Protein AF-A0A2I0ET84-F1 (afdb_monomer_lite)

Structure (mmCIF, N/CA/C/O backbone):
data_AF-A0A2I0ET84-F1
#
_entry.id   AF-A0A2I0ET84-F1
#
loop_
_atom_site.group_PDB
_atom_site.id
_atom_site.type_symbol
_atom_site.label_atom_id
_atom_site.label_alt_id
_atom_site.label_comp_id
_atom_site.label_asym_id
_atom_site.label_entity_id
_atom_site.label_seq_id
_atom_site.pdbx_PDB_ins_code
_atom_site.Cartn_x
_atom_site.Cartn_y
_atom_site.Cartn_z
_atom_site.occupancy
_atom_site.B_iso_or_equiv
_atom_site.auth_seq_id
_atom_site.auth_comp_id
_atom_site.auth_asym_id
_atom_site.auth_atom_id
_atom_site.pdbx_PDB_model_num
ATOM 1 N N . MET A 1 1 ? 66.628 8.854 32.155 1.00 40.34 1 MET A N 1
ATOM 2 C CA . MET A 1 1 ? 66.167 7.458 32.297 1.00 40.34 1 MET A CA 1
ATOM 3 C C . MET A 1 1 ? 64.786 7.368 31.662 1.00 40.34 1 MET A C 1
ATOM 5 O O . MET A 1 1 ? 63.851 7.915 32.227 1.00 40.34 1 MET A O 1
ATOM 9 N N . SER A 1 2 ? 64.669 6.825 30.449 1.00 47.91 2 SER A N 1
ATOM 10 C CA . SER A 1 2 ? 63.390 6.673 29.739 1.00 47.91 2 SER A CA 1
ATOM 11 C C . SER A 1 2 ? 62.887 5.236 29.885 1.00 47.91 2 SER A C 1
ATOM 13 O O . SER A 1 2 ? 63.492 4.297 29.371 1.00 47.91 2 SER A O 1
ATOM 15 N N . GLU A 1 3 ? 61.784 5.050 30.605 1.00 59.53 3 GLU A N 1
ATOM 16 C CA . GLU A 1 3 ? 61.111 3.755 30.703 1.00 59.53 3 GLU A CA 1
ATOM 17 C C . GLU A 1 3 ? 60.213 3.542 29.479 1.00 59.53 3 GLU A C 1
ATOM 19 O O . GLU A 1 3 ? 59.377 4.378 29.140 1.00 59.53 3 GLU A O 1
ATOM 24 N N . SER A 1 4 ? 60.395 2.416 28.790 1.00 66.75 4 SER A N 1
ATOM 25 C CA . SER A 1 4 ? 59.526 1.982 27.693 1.00 66.75 4 SER A CA 1
ATOM 26 C C . SER A 1 4 ? 58.517 0.944 28.206 1.00 66.75 4 SER A C 1
ATOM 28 O O . SER A 1 4 ? 58.893 0.052 28.974 1.00 66.75 4 SER A O 1
ATOM 30 N N . PRO A 1 5 ? 57.230 1.008 27.808 1.00 57.84 5 PRO A N 1
ATOM 31 C CA . PRO A 1 5 ? 56.223 0.085 28.317 1.00 57.84 5 PRO A CA 1
ATOM 32 C C . PRO A 1 5 ? 56.382 -1.301 27.676 1.00 57.84 5 PRO A C 1
ATOM 34 O O . PRO A 1 5 ? 56.168 -1.484 26.474 1.00 57.84 5 PRO A O 1
ATOM 37 N N . LYS A 1 6 ? 56.725 -2.304 28.493 1.00 64.44 6 LYS A N 1
ATOM 38 C CA . LYS A 1 6 ? 56.762 -3.722 28.099 1.00 64.44 6 LYS A CA 1
ATOM 39 C C . LYS A 1 6 ? 55.343 -4.217 27.794 1.00 64.44 6 LYS A C 1
ATOM 41 O O . LYS A 1 6 ? 54.565 -4.494 28.701 1.00 64.44 6 LYS A O 1
ATOM 46 N N . LYS A 1 7 ? 55.001 -4.355 26.511 1.00 71.44 7 LYS A N 1
ATOM 47 C CA . LYS A 1 7 ? 53.781 -5.059 26.081 1.00 71.44 7 LYS A CA 1
ATOM 48 C C . LYS A 1 7 ? 53.985 -6.569 26.256 1.00 71.44 7 LYS A C 1
ATOM 50 O O . LYS A 1 7 ? 54.955 -7.120 25.743 1.00 71.44 7 LYS A O 1
ATOM 55 N N . GLY A 1 8 ? 53.086 -7.219 26.998 1.00 76.25 8 GLY A N 1
ATOM 56 C CA . GLY A 1 8 ? 53.108 -8.668 27.231 1.00 76.25 8 GLY A CA 1
ATOM 57 C C . GLY A 1 8 ? 52.850 -9.497 25.961 1.00 76.25 8 GLY A C 1
ATOM 58 O O . GLY A 1 8 ? 52.377 -8.960 24.954 1.00 76.25 8 GLY A O 1
ATOM 59 N N . PRO A 1 9 ? 53.159 -10.807 25.977 1.00 74.56 9 PRO A N 1
ATOM 60 C CA . PRO A 1 9 ? 53.046 -11.655 24.795 1.00 74.56 9 PRO A CA 1
ATOM 61 C C . PRO A 1 9 ? 51.581 -11.949 24.429 1.00 74.56 9 PRO A C 1
ATOM 63 O O . PRO A 1 9 ? 50.730 -12.182 25.286 1.00 74.56 9 PRO A O 1
ATOM 66 N N . LEU A 1 10 ? 51.291 -11.961 23.125 1.00 74.62 10 LEU A N 1
ATOM 67 C CA . LEU A 1 10 ? 49.954 -12.190 22.574 1.00 74.62 10 LEU A CA 1
ATOM 68 C C . LEU A 1 10 ? 49.601 -13.689 22.584 1.00 74.62 10 LEU A C 1
ATOM 70 O O . LEU A 1 10 ? 50.240 -14.489 21.897 1.00 74.62 10 LEU A O 1
ATOM 74 N N . ILE A 1 11 ? 48.557 -14.073 23.324 1.00 75.00 11 ILE A N 1
ATOM 75 C CA . ILE A 1 11 ? 48.095 -15.468 23.412 1.00 75.00 11 ILE A CA 1
ATOM 76 C C . ILE A 1 11 ? 47.420 -15.875 22.094 1.00 75.00 11 ILE A C 1
ATOM 78 O O . ILE A 1 11 ? 46.299 -15.459 21.794 1.00 75.00 11 ILE A O 1
ATOM 82 N N . LYS A 1 12 ? 48.083 -16.731 21.309 1.00 72.06 12 LYS A N 1
ATOM 83 C CA . LYS A 1 12 ? 47.517 -17.330 20.091 1.00 72.06 12 LYS A CA 1
ATOM 84 C C . LYS A 1 12 ? 46.640 -18.529 20.466 1.00 72.06 12 LYS A C 1
ATOM 86 O O . LYS A 1 12 ? 47.154 -19.587 20.820 1.00 72.06 12 LYS A O 1
ATOM 91 N N . ARG A 1 13 ? 45.315 -18.388 20.380 1.00 72.06 13 ARG A N 1
ATOM 92 C CA . ARG A 1 13 ? 44.388 -19.522 20.541 1.00 72.06 13 ARG A CA 1
ATOM 93 C C . ARG A 1 13 ? 44.341 -20.334 19.247 1.00 72.06 13 ARG A C 1
ATOM 95 O O . ARG A 1 13 ? 44.085 -19.778 18.183 1.00 72.06 13 ARG A O 1
ATOM 102 N N . LYS A 1 14 ? 44.575 -21.647 19.334 1.00 72.38 14 LYS A N 1
ATOM 103 C CA . LYS A 1 14 ? 44.385 -22.568 18.205 1.00 72.38 14 LYS A CA 1
ATOM 104 C C . LYS A 1 14 ? 42.886 -22.710 17.936 1.00 72.38 14 LYS A C 1
ATOM 106 O O . LYS A 1 14 ? 42.140 -23.149 18.808 1.00 72.38 14 LYS A O 1
ATOM 111 N N . THR A 1 15 ? 42.443 -22.322 16.747 1.00 68.94 15 THR A N 1
ATOM 112 C CA . THR A 1 15 ? 41.066 -22.525 16.289 1.00 68.94 15 THR A CA 1
ATOM 113 C C . THR A 1 15 ? 40.860 -24.010 15.996 1.00 68.94 15 THR A C 1
ATOM 115 O O . THR A 1 15 ? 41.482 -24.542 15.078 1.00 68.94 15 THR A O 1
ATOM 118 N N . LYS A 1 16 ? 40.008 -24.693 16.769 1.00 72.75 16 LYS A N 1
ATOM 119 C CA . LYS A 1 16 ? 39.515 -26.026 16.395 1.00 72.75 16 LYS A CA 1
ATOM 120 C C . LYS A 1 16 ? 38.624 -25.863 15.160 1.00 72.75 16 LYS A C 1
ATOM 122 O O . LYS A 1 16 ? 37.639 -25.132 15.214 1.00 72.75 16 LYS A O 1
ATOM 127 N N . SER A 1 17 ? 39.010 -26.484 14.048 1.00 74.56 17 SER A N 1
ATOM 128 C CA . SER A 1 17 ? 38.197 -26.519 12.832 1.00 74.56 17 SER A CA 1
ATOM 129 C C . SER A 1 17 ? 36.985 -27.408 13.095 1.00 74.56 17 SER A C 1
ATOM 131 O O . SER A 1 17 ? 37.150 -28.596 13.345 1.00 74.56 17 SER A O 1
ATOM 133 N N . MET A 1 18 ? 35.784 -26.832 13.087 1.00 76.62 18 MET A N 1
ATOM 134 C CA . MET A 1 18 ? 34.541 -27.604 13.125 1.00 76.62 18 MET A CA 1
ATOM 135 C C . MET A 1 18 ? 34.385 -28.306 11.773 1.00 76.62 18 MET A C 1
ATOM 137 O O . MET A 1 18 ? 34.393 -27.640 10.734 1.00 76.62 18 MET A O 1
ATOM 141 N N . GLU A 1 19 ? 34.284 -29.634 11.778 1.00 78.06 19 GLU A N 1
ATOM 142 C CA . GLU A 1 19 ? 33.996 -30.399 10.565 1.00 78.06 19 GLU A CA 1
ATOM 143 C C . GLU A 1 19 ? 32.603 -30.044 10.047 1.00 78.06 19 GLU A C 1
ATOM 145 O O . GLU A 1 19 ? 31.652 -29.860 10.810 1.00 78.06 19 GLU A O 1
ATOM 150 N N . ARG A 1 20 ? 32.500 -29.873 8.728 1.00 79.56 20 ARG A N 1
ATOM 151 C CA . ARG A 1 20 ? 31.224 -29.555 8.089 1.00 79.56 20 ARG A CA 1
ATOM 152 C C . ARG A 1 20 ? 30.365 -30.821 8.046 1.00 79.56 20 ARG A C 1
ATOM 154 O O . ARG A 1 20 ? 30.907 -31.881 7.737 1.00 79.56 20 ARG A O 1
ATOM 161 N N . PRO A 1 21 ? 29.052 -30.721 8.311 1.00 79.31 21 PRO A N 1
ATOM 162 C CA . PRO A 1 21 ? 28.168 -31.873 8.211 1.00 79.31 21 PRO A CA 1
ATOM 163 C C . PRO A 1 21 ? 28.128 -32.388 6.769 1.00 79.31 21 PRO A C 1
ATOM 165 O O . PRO A 1 21 ? 28.171 -31.603 5.814 1.00 79.31 21 PRO A O 1
ATOM 168 N N . SER A 1 22 ? 28.056 -33.709 6.621 1.00 81.69 22 SER A N 1
ATOM 169 C CA . SER A 1 22 ? 27.892 -34.355 5.324 1.00 81.69 22 SER A CA 1
ATOM 170 C C . SER A 1 22 ? 26.505 -34.056 4.736 1.00 81.69 22 SER A C 1
ATOM 172 O O . SER A 1 22 ? 25.536 -33.866 5.477 1.00 81.69 22 SER A O 1
ATOM 174 N N . PRO A 1 23 ? 26.391 -33.981 3.399 1.00 81.88 23 PRO A N 1
ATOM 175 C CA . PRO A 1 23 ? 25.112 -33.757 2.743 1.00 81.88 23 PRO A CA 1
ATOM 176 C C . PRO A 1 23 ? 24.167 -34.943 2.967 1.00 81.88 23 PRO A C 1
ATOM 178 O O . PRO A 1 23 ? 24.562 -36.104 2.862 1.00 81.88 23 PRO A O 1
ATOM 181 N N . VAL A 1 24 ? 22.903 -34.632 3.255 1.00 81.12 24 VAL A N 1
ATOM 182 C CA . VAL A 1 24 ? 21.833 -35.619 3.425 1.00 81.12 24 VAL A CA 1
ATOM 183 C C . VAL A 1 24 ? 21.447 -36.169 2.054 1.00 81.12 24 VAL A C 1
ATOM 185 O O . VAL A 1 24 ? 21.012 -35.420 1.179 1.00 81.12 24 VAL A O 1
ATOM 188 N N . VAL A 1 25 ? 21.607 -37.478 1.866 1.00 78.12 25 VAL A N 1
ATOM 189 C CA . VAL A 1 25 ? 21.137 -38.184 0.669 1.00 78.12 25 VAL A CA 1
ATOM 190 C C . VAL A 1 25 ? 19.642 -38.447 0.831 1.00 78.12 25 VAL A C 1
ATOM 192 O O . VAL A 1 25 ? 19.236 -39.241 1.675 1.00 78.12 25 VAL A O 1
ATOM 195 N N . VAL A 1 26 ? 18.819 -37.762 0.037 1.00 75.19 26 VAL A N 1
ATOM 196 C CA . VAL A 1 26 ? 17.372 -38.005 -0.031 1.00 75.19 26 VAL A CA 1
ATOM 197 C C . VAL A 1 26 ? 17.144 -39.222 -0.926 1.00 75.19 26 VAL A C 1
ATOM 199 O O . VAL A 1 26 ? 17.353 -39.149 -2.134 1.00 75.19 26 VAL A O 1
ATOM 202 N N . THR A 1 27 ? 16.769 -40.357 -0.337 1.00 69.94 27 THR A N 1
ATOM 203 C CA . THR A 1 27 ? 16.497 -41.611 -1.064 1.00 69.94 27 THR A CA 1
ATOM 204 C C . THR A 1 27 ? 15.031 -41.780 -1.462 1.00 69.94 27 THR A C 1
ATOM 206 O O . THR A 1 27 ? 14.720 -42.678 -2.244 1.00 69.94 27 THR A O 1
ATOM 209 N N . SER A 1 28 ? 14.119 -40.934 -0.974 1.00 70.38 28 SER A N 1
ATOM 210 C CA . SER A 1 28 ? 12.692 -41.068 -1.261 1.00 70.38 28 SER A CA 1
ATOM 211 C C . SER A 1 28 ? 12.240 -40.159 -2.401 1.00 70.38 28 SER A C 1
ATOM 213 O O . SER A 1 28 ? 11.893 -38.994 -2.234 1.00 70.38 28 SER A O 1
ATOM 215 N N . ASN A 1 29 ? 12.187 -40.730 -3.604 1.00 65.56 29 ASN A N 1
ATOM 216 C CA . ASN A 1 29 ? 11.624 -40.051 -4.772 1.00 65.56 29 ASN A CA 1
ATOM 217 C C . ASN A 1 29 ? 10.081 -40.026 -4.786 1.00 65.56 29 ASN A C 1
ATOM 219 O O . ASN A 1 29 ? 9.519 -39.501 -5.740 1.00 65.56 29 ASN A O 1
ATOM 223 N N . ASN A 1 30 ? 9.379 -40.583 -3.783 1.00 65.25 30 ASN A N 1
ATOM 224 C CA . ASN A 1 30 ? 7.913 -40.734 -3.824 1.00 65.25 30 ASN A CA 1
ATOM 225 C C . ASN A 1 30 ? 7.187 -40.760 -2.454 1.00 65.25 30 ASN A C 1
ATOM 227 O O . ASN A 1 30 ? 6.110 -41.339 -2.361 1.00 65.25 30 ASN A O 1
ATOM 231 N N . ASP A 1 31 ? 7.684 -40.088 -1.410 1.00 63.72 31 ASP A N 1
ATOM 232 C CA . ASP A 1 31 ? 6.974 -40.042 -0.107 1.00 63.72 31 ASP A CA 1
ATOM 233 C C . ASP A 1 31 ? 5.731 -39.121 -0.088 1.00 63.72 31 ASP A C 1
ATOM 235 O O . ASP A 1 31 ? 5.019 -39.050 0.909 1.00 63.72 31 ASP A O 1
ATOM 239 N N . PHE A 1 32 ? 5.427 -38.427 -1.193 1.00 68.25 32 PHE A N 1
ATOM 240 C CA . PHE A 1 32 ? 4.305 -37.478 -1.302 1.00 68.25 32 PHE A CA 1
ATOM 241 C C . PHE A 1 32 ? 3.385 -37.761 -2.498 1.00 68.25 32 PHE A C 1
ATOM 243 O O . PHE A 1 32 ? 3.015 -36.853 -3.247 1.00 68.25 32 PHE 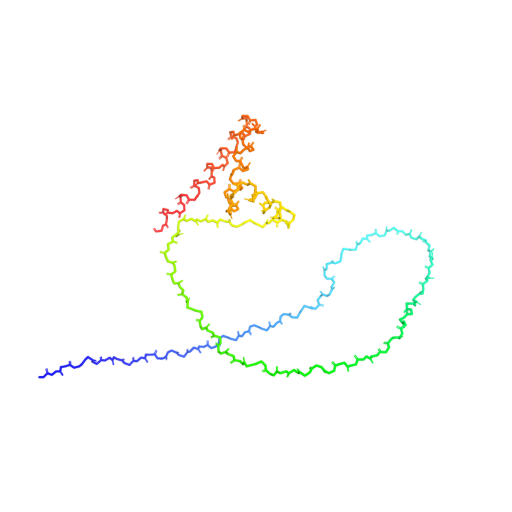A O 1
ATOM 250 N N . LYS A 1 33 ? 3.012 -39.022 -2.725 1.00 73.94 33 LYS A N 1
ATOM 251 C CA . LYS A 1 33 ? 1.979 -39.367 -3.714 1.00 73.94 33 LYS A CA 1
ATOM 252 C C . LYS A 1 33 ? 0.707 -39.818 -3.000 1.00 73.94 33 LYS A C 1
ATOM 254 O O . LYS A 1 33 ? 0.684 -40.863 -2.365 1.00 73.94 33 LYS A O 1
ATOM 259 N N . PHE A 1 34 ? -0.354 -39.025 -3.131 1.00 66.88 34 PHE A N 1
ATOM 260 C CA . PHE A 1 34 ? -1.712 -39.441 -2.788 1.00 66.88 34 PHE A CA 1
ATOM 261 C C . PHE A 1 34 ? -2.185 -40.476 -3.817 1.00 66.88 34 PHE A C 1
ATOM 263 O O . PHE A 1 34 ? -2.216 -40.189 -5.016 1.00 66.88 34 PHE A O 1
ATOM 270 N N . SER A 1 35 ? -2.536 -41.680 -3.367 1.00 66.25 35 SER A N 1
ATOM 271 C CA . SER A 1 35 ? -3.252 -42.659 -4.183 1.00 66.25 35 SER A CA 1
ATOM 272 C C . SER A 1 35 ? -4.722 -42.246 -4.271 1.00 66.25 35 SER A C 1
ATOM 274 O O . SER A 1 35 ? -5.473 -42.351 -3.306 1.00 66.25 35 SER A O 1
ATOM 276 N N . ASN A 1 36 ? -5.151 -41.757 -5.434 1.00 64.56 36 ASN A N 1
ATOM 277 C CA . ASN A 1 36 ? -6.577 -41.581 -5.698 1.00 64.56 36 ASN A CA 1
ATOM 278 C C . ASN A 1 36 ? -7.218 -42.963 -5.930 1.00 64.56 36 ASN A C 1
ATOM 280 O O . ASN A 1 36 ? -6.739 -43.699 -6.799 1.00 64.56 36 ASN A O 1
ATOM 284 N N . PRO A 1 37 ? -8.286 -43.344 -5.206 1.00 54.38 37 PRO A N 1
ATOM 285 C CA . PRO A 1 37 ? -9.009 -44.573 -5.497 1.00 54.38 37 PRO A CA 1
ATOM 286 C C . PRO A 1 37 ? -9.849 -44.429 -6.777 1.00 54.38 37 PRO A C 1
ATOM 288 O O . PRO A 1 37 ? -10.736 -43.588 -6.875 1.00 54.38 37 PRO A O 1
ATOM 291 N N . SER A 1 38 ? -9.501 -45.271 -7.750 1.00 47.72 38 SER A N 1
ATOM 292 C CA . SER A 1 38 ? -10.306 -45.871 -8.826 1.00 47.72 38 SER A CA 1
ATOM 293 C C . SER A 1 38 ? -11.628 -45.208 -9.253 1.00 47.72 38 SER A C 1
ATOM 295 O O . SER A 1 38 ? -12.637 -45.297 -8.553 1.00 47.72 38 SER A O 1
ATOM 297 N N . VAL A 1 39 ? -11.678 -44.787 -10.520 1.00 49.28 39 VAL A N 1
ATOM 298 C CA . VAL A 1 39 ? -12.865 -44.949 -11.380 1.00 49.28 39 VAL A CA 1
ATOM 299 C C . VAL A 1 39 ? -12.404 -45.671 -12.661 1.00 49.28 39 VAL A C 1
ATOM 301 O O . VAL A 1 39 ? -11.386 -45.262 -13.224 1.00 49.28 39 VAL A O 1
ATOM 304 N N . PRO A 1 40 ? -13.060 -46.767 -13.094 1.00 51.31 40 PRO A N 1
ATOM 305 C CA . PRO A 1 40 ? -12.559 -47.621 -14.167 1.00 51.31 40 PRO A CA 1
ATOM 306 C C . PRO A 1 40 ? -13.059 -47.226 -15.572 1.00 51.31 40 PRO A C 1
ATOM 308 O O . PRO A 1 40 ? -14.233 -46.932 -15.766 1.00 51.31 40 PRO A O 1
ATOM 311 N N . THR A 1 41 ? -12.124 -47.336 -16.523 1.00 43.16 41 THR A N 1
ATOM 312 C CA . THR A 1 41 ? -12.234 -47.937 -17.872 1.00 43.16 41 THR A CA 1
ATOM 313 C C . THR A 1 41 ? -13.150 -47.307 -18.931 1.00 43.16 41 THR A C 1
ATOM 315 O O . THR A 1 41 ? -14.368 -47.411 -18.852 1.00 43.16 41 THR A O 1
ATOM 318 N N . SER A 1 42 ? -12.557 -46.830 -20.040 1.00 43.69 42 SER A N 1
ATOM 319 C CA . SER A 1 42 ? -12.523 -47.507 -21.369 1.00 43.69 42 SER A CA 1
ATOM 320 C C . SER A 1 42 ? -11.771 -46.613 -22.411 1.00 43.69 42 SER A C 1
ATOM 322 O O . SER A 1 42 ? -11.477 -45.468 -22.067 1.00 43.69 42 SER A O 1
ATOM 324 N N . PRO A 1 43 ? -11.308 -47.114 -23.584 1.00 48.53 43 PRO A N 1
ATOM 325 C CA . PRO A 1 43 ? -9.885 -47.065 -23.958 1.00 48.53 43 PRO A CA 1
ATOM 326 C C . PRO A 1 43 ? -9.574 -46.436 -25.341 1.00 48.53 43 PRO A C 1
ATOM 328 O O . PRO A 1 43 ? -10.482 -46.139 -26.110 1.00 48.53 43 PRO A O 1
ATOM 331 N N . THR A 1 44 ? -8.267 -46.387 -25.664 1.00 33.56 44 THR A N 1
ATOM 332 C CA . THR A 1 44 ? -7.667 -46.279 -27.022 1.00 33.56 44 THR A CA 1
ATOM 333 C C . THR A 1 44 ? -7.798 -44.872 -27.647 1.00 33.56 44 THR A C 1
ATOM 335 O O . THR A 1 44 ? -8.869 -44.292 -27.666 1.00 33.56 44 THR A O 1
ATOM 338 N N . GLU A 1 45 ? -6.748 -44.179 -28.091 1.00 44.25 45 GLU A N 1
ATOM 339 C CA . GLU A 1 45 ? -5.776 -44.578 -29.112 1.00 44.25 45 GLU A CA 1
ATOM 340 C C . GLU A 1 45 ? -4.399 -43.919 -28.920 1.00 44.25 45 GLU A C 1
ATOM 342 O O . GLU A 1 45 ? -4.257 -42.775 -28.486 1.00 44.25 45 GLU A O 1
ATOM 347 N N . GLU A 1 46 ? -3.384 -44.703 -29.268 1.00 45.56 46 GLU A N 1
ATOM 348 C CA . GLU A 1 46 ? -1.975 -44.359 -29.396 1.00 45.56 46 GLU A CA 1
ATOM 349 C C . GLU A 1 46 ? -1.759 -43.576 -30.697 1.00 45.56 46 GLU A C 1
ATOM 351 O O . GLU A 1 46 ? -2.130 -44.070 -31.756 1.00 45.56 46 GLU A O 1
ATOM 356 N N . ILE A 1 47 ? -1.116 -42.401 -30.653 1.00 45.03 47 ILE A N 1
ATOM 357 C CA . ILE A 1 47 ? -0.444 -41.835 -31.835 1.00 45.03 47 ILE A CA 1
ATOM 358 C C . ILE A 1 47 ? 0.903 -41.235 -31.420 1.00 45.03 47 ILE A C 1
ATOM 360 O O . ILE A 1 47 ? 1.021 -40.115 -30.927 1.00 45.03 47 ILE A O 1
ATOM 364 N N . GLU A 1 48 ? 1.899 -42.098 -31.561 1.00 40.84 48 GLU A N 1
ATOM 365 C CA . GLU A 1 48 ? 3.226 -41.907 -32.146 1.00 40.84 48 GLU A CA 1
ATOM 366 C C . GLU A 1 48 ? 3.803 -40.484 -32.331 1.00 40.84 48 GLU A C 1
ATOM 368 O O . GLU A 1 48 ? 3.340 -39.626 -33.079 1.00 40.84 48 GLU A O 1
ATOM 373 N N . VAL A 1 49 ? 4.957 -40.346 -31.680 1.00 41.41 49 VAL A N 1
ATOM 374 C CA . VAL A 1 49 ? 6.156 -39.555 -31.980 1.00 41.41 49 VAL A CA 1
ATOM 375 C C . VAL A 1 49 ? 6.411 -39.304 -33.477 1.00 41.41 49 VAL A C 1
ATOM 377 O O . VAL A 1 49 ? 6.551 -40.257 -34.231 1.00 41.41 49 VAL A O 1
ATOM 380 N N . ALA A 1 50 ? 6.647 -38.039 -33.865 1.00 37.41 50 ALA A N 1
ATOM 381 C CA . ALA A 1 50 ? 7.782 -37.617 -34.716 1.00 37.41 50 ALA A CA 1
ATOM 382 C C . ALA A 1 50 ? 7.718 -36.113 -35.066 1.00 37.41 50 ALA A C 1
ATOM 384 O O . ALA A 1 50 ? 7.147 -35.715 -36.082 1.00 37.41 50 ALA A O 1
ATOM 385 N N . GLN A 1 51 ? 8.378 -35.254 -34.281 1.00 44.16 51 GLN A N 1
ATOM 386 C CA . GLN A 1 51 ? 8.751 -33.918 -34.762 1.00 44.16 51 GLN A CA 1
ATOM 387 C C . GLN A 1 51 ? 10.045 -34.029 -35.580 1.00 44.16 51 GLN A C 1
ATOM 389 O O . GLN A 1 51 ? 11.133 -34.202 -35.035 1.00 44.16 51 GLN A O 1
ATOM 394 N N . LYS A 1 52 ? 9.909 -33.946 -36.908 1.00 40.03 52 LYS A N 1
ATOM 395 C CA . LYS A 1 52 ? 11.010 -33.734 -37.858 1.00 40.03 52 LYS A CA 1
ATOM 396 C C . LYS A 1 52 ? 11.688 -32.391 -37.560 1.00 40.03 52 LYS A C 1
ATOM 398 O O . LYS A 1 52 ? 11.138 -31.342 -37.882 1.00 40.03 52 LYS A O 1
ATOM 403 N N . SER A 1 53 ? 12.887 -32.423 -36.989 1.00 42.62 53 SER A N 1
ATOM 404 C CA . SER A 1 53 ? 13.815 -31.292 -37.010 1.00 42.62 53 SER A CA 1
ATOM 405 C C . SER A 1 53 ? 14.510 -31.255 -38.369 1.00 42.62 53 SER A C 1
ATOM 407 O O . SER A 1 53 ? 15.306 -32.137 -38.692 1.00 42.62 53 SER A O 1
ATOM 409 N N . THR A 1 54 ? 14.183 -30.256 -39.182 1.00 38.91 54 THR A N 1
ATOM 410 C CA . THR A 1 54 ? 14.943 -29.912 -40.383 1.00 38.91 54 THR A CA 1
ATOM 411 C C . THR A 1 54 ? 16.308 -29.364 -39.989 1.00 38.91 54 THR A C 1
ATOM 413 O O . THR A 1 54 ? 16.407 -28.361 -39.284 1.00 38.91 54 THR A O 1
ATOM 416 N N . ASP A 1 55 ? 17.326 -30.064 -40.472 1.00 41.22 55 ASP A N 1
ATOM 417 C CA . ASP A 1 55 ? 18.731 -29.684 -40.546 1.00 41.22 55 ASP A CA 1
ATOM 418 C C . ASP A 1 55 ? 18.881 -28.294 -41.190 1.00 41.22 55 ASP A C 1
ATOM 420 O O . ASP A 1 55 ? 18.415 -28.074 -42.311 1.00 41.22 55 ASP A O 1
ATOM 424 N N . VAL A 1 56 ? 19.533 -27.357 -40.499 1.00 49.84 56 VAL A N 1
ATOM 425 C CA . VAL A 1 56 ? 20.059 -26.126 -41.108 1.00 49.84 56 VAL A CA 1
ATOM 426 C C . VAL A 1 56 ? 21.527 -25.990 -40.690 1.00 49.84 56 VAL A C 1
ATOM 428 O O . VAL A 1 56 ? 21.807 -26.032 -39.488 1.00 49.84 56 VAL A O 1
ATOM 431 N N . PRO A 1 57 ? 22.476 -25.863 -41.640 1.00 44.94 57 PRO A N 1
ATOM 432 C CA . PRO A 1 57 ? 23.898 -25.975 -41.349 1.00 44.94 57 PRO A CA 1
ATOM 433 C C . PRO A 1 57 ? 24.484 -24.783 -40.591 1.00 44.94 57 PRO A C 1
ATOM 435 O O . PRO A 1 57 ? 24.077 -23.634 -40.721 1.00 44.94 57 PRO A O 1
ATOM 438 N N . ILE A 1 58 ? 25.517 -25.137 -39.839 1.00 50.94 58 ILE A N 1
ATOM 439 C CA . ILE A 1 58 ? 26.428 -24.341 -39.026 1.00 50.94 58 ILE A CA 1
ATOM 440 C C . ILE A 1 58 ? 27.183 -23.294 -39.862 1.00 50.94 58 ILE A C 1
ATOM 442 O O . ILE A 1 58 ? 27.924 -23.664 -40.768 1.00 50.94 58 ILE A O 1
ATOM 446 N N . GLU A 1 59 ? 27.151 -22.027 -39.442 1.00 49.91 59 GLU A N 1
ATOM 447 C CA . GLU A 1 59 ? 28.229 -21.069 -39.723 1.00 49.91 59 GLU A CA 1
ATOM 448 C C . GLU A 1 59 ? 28.859 -20.609 -38.402 1.00 49.91 59 GLU A C 1
ATOM 450 O O . GLU A 1 59 ? 28.267 -19.894 -37.594 1.00 49.91 59 GLU A O 1
ATOM 455 N N . LYS A 1 60 ? 30.081 -21.092 -38.157 1.00 52.38 60 LYS A N 1
ATOM 456 C CA . LYS A 1 60 ? 30.948 -20.662 -37.059 1.00 52.38 60 LYS A CA 1
ATOM 457 C C . LYS A 1 60 ? 31.591 -19.340 -37.462 1.00 52.38 60 LYS A C 1
ATOM 459 O O . LYS A 1 60 ? 32.555 -19.341 -38.220 1.00 52.38 60 LYS A O 1
ATOM 464 N N . THR A 1 61 ? 31.097 -18.225 -36.942 1.00 49.38 61 THR A N 1
ATOM 465 C CA . THR A 1 61 ? 31.837 -16.961 -36.999 1.00 49.38 61 THR A CA 1
ATOM 466 C C . THR A 1 61 ? 32.719 -16.850 -35.764 1.00 49.38 61 THR A C 1
ATOM 468 O O . THR A 1 61 ? 32.243 -16.623 -34.651 1.00 49.38 61 THR A O 1
ATOM 471 N N . GLU A 1 62 ? 34.014 -17.049 -35.975 1.00 51.41 62 GLU A N 1
ATOM 472 C CA . GLU A 1 62 ? 35.084 -16.789 -35.020 1.00 51.41 62 GLU A CA 1
ATOM 473 C C . GLU A 1 62 ? 35.123 -15.287 -34.709 1.00 51.41 62 GLU A C 1
ATOM 475 O O . GLU A 1 62 ? 35.614 -14.482 -35.496 1.00 51.41 62 GLU A O 1
ATOM 480 N N . THR A 1 63 ? 34.578 -14.882 -33.562 1.00 48.38 63 THR A N 1
ATOM 481 C CA . THR A 1 63 ? 34.812 -13.536 -33.034 1.00 48.38 63 THR A CA 1
ATOM 482 C C . THR A 1 63 ? 35.957 -13.585 -32.037 1.00 48.38 63 THR A C 1
ATOM 484 O O . THR A 1 63 ? 35.821 -14.113 -30.935 1.00 48.38 63 THR A O 1
ATOM 487 N N . ASP A 1 64 ? 37.072 -13.017 -32.477 1.00 46.50 64 ASP A N 1
ATOM 488 C CA . ASP A 1 64 ? 38.306 -12.698 -31.768 1.00 46.50 64 ASP A CA 1
ATOM 489 C C . ASP A 1 64 ? 38.042 -12.127 -30.354 1.00 46.50 64 ASP A C 1
ATOM 491 O O . ASP A 1 64 ? 37.636 -10.973 -30.170 1.00 46.50 64 ASP A O 1
ATOM 495 N N . ILE A 1 65 ? 38.216 -12.968 -29.329 1.00 51.81 65 ILE A N 1
ATOM 496 C CA . ILE A 1 65 ? 38.005 -12.607 -27.922 1.00 51.81 65 ILE A CA 1
ATOM 497 C C . ILE A 1 65 ? 39.259 -11.886 -27.428 1.00 51.81 65 ILE A C 1
ATOM 499 O O . ILE A 1 65 ? 40.217 -12.506 -26.966 1.00 51.81 65 ILE A O 1
ATOM 503 N N . LYS A 1 66 ? 39.248 -10.552 -27.475 1.00 61.00 66 LYS A N 1
ATOM 504 C CA . LYS A 1 66 ? 40.268 -9.749 -26.788 1.00 61.00 66 LYS A CA 1
ATOM 505 C C . LYS A 1 66 ? 40.191 -10.006 -25.272 1.00 61.00 66 LYS A C 1
ATOM 507 O O . LYS A 1 66 ? 39.104 -9.890 -24.699 1.00 61.00 66 LYS A O 1
ATOM 512 N N . PRO A 1 67 ? 41.308 -10.324 -24.592 1.00 56.78 67 PRO A N 1
ATOM 513 C CA . PRO A 1 67 ? 41.302 -10.564 -23.156 1.00 56.78 67 PRO A CA 1
ATOM 514 C C . PRO A 1 67 ? 40.965 -9.271 -22.405 1.00 56.78 67 PRO A C 1
ATOM 516 O O . PRO A 1 67 ? 41.646 -8.255 -22.530 1.00 56.78 67 PRO A O 1
ATOM 519 N N . VAL A 1 68 ? 39.887 -9.309 -21.621 1.00 59.75 68 VAL A N 1
ATOM 520 C CA . VAL A 1 68 ? 39.473 -8.209 -20.745 1.00 59.75 68 VAL A CA 1
ATOM 521 C C . VAL A 1 68 ? 40.536 -8.026 -19.661 1.00 59.75 68 VAL A C 1
ATOM 523 O O . VAL A 1 68 ? 40.731 -8.899 -18.815 1.00 59.75 68 VAL A O 1
ATOM 526 N N . GLU A 1 69 ? 41.225 -6.883 -19.675 1.00 64.62 69 GLU A N 1
ATOM 527 C CA . GLU A 1 69 ? 42.121 -6.466 -18.596 1.00 64.62 69 GLU A CA 1
ATOM 528 C C . GLU A 1 69 ? 41.387 -6.509 -17.249 1.00 64.62 69 GLU A C 1
ATOM 530 O O . GLU A 1 69 ? 40.438 -5.760 -16.995 1.00 64.62 69 GLU A O 1
ATOM 535 N N . ASN A 1 70 ? 41.867 -7.372 -16.352 1.00 59.59 70 ASN A N 1
ATOM 536 C CA . ASN A 1 70 ? 41.431 -7.441 -14.964 1.00 59.59 70 ASN A CA 1
ATOM 537 C C . ASN A 1 70 ? 41.862 -6.174 -14.212 1.00 59.59 70 ASN A C 1
ATOM 539 O O . ASN A 1 70 ? 42.861 -6.163 -13.491 1.00 59.59 70 ASN A O 1
ATOM 543 N N . LYS A 1 71 ? 41.096 -5.088 -14.343 1.00 67.56 71 LYS A N 1
ATOM 544 C CA . LYS A 1 71 ? 41.260 -3.926 -13.464 1.00 67.56 71 LYS A CA 1
ATOM 545 C C . LYS A 1 71 ? 40.917 -4.353 -12.029 1.00 67.56 71 LYS A C 1
ATOM 547 O O . LYS A 1 71 ? 39.858 -4.952 -11.810 1.00 67.56 71 LYS A O 1
ATOM 552 N N . PRO A 1 72 ? 41.771 -4.064 -11.029 1.00 61.97 72 PRO A N 1
ATOM 553 C CA . PRO A 1 72 ? 41.519 -4.477 -9.656 1.00 61.97 72 PRO A CA 1
ATOM 554 C C . PRO A 1 72 ? 40.205 -3.864 -9.165 1.00 61.97 72 PRO A C 1
ATOM 556 O O . PRO A 1 72 ? 40.008 -2.647 -9.221 1.00 61.97 72 PRO A O 1
ATOM 559 N N . LYS A 1 73 ? 39.293 -4.720 -8.683 1.00 63.94 73 LYS A N 1
ATOM 560 C CA . LYS A 1 73 ? 38.015 -4.309 -8.087 1.00 63.94 73 LYS A CA 1
ATOM 561 C C . LYS A 1 73 ? 38.296 -3.262 -7.009 1.00 63.94 73 LYS A C 1
ATOM 563 O O . LYS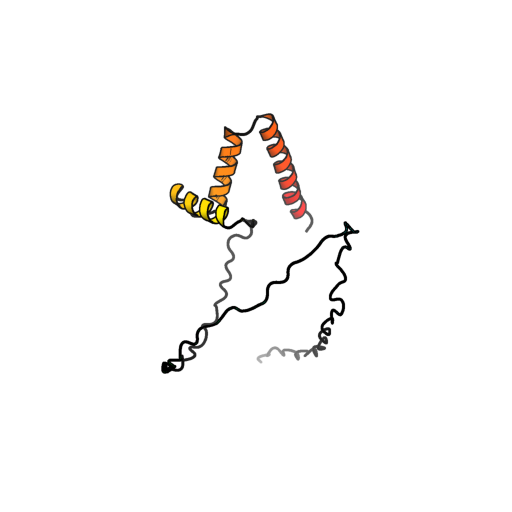 A 1 73 ? 38.923 -3.568 -5.992 1.00 63.94 73 LYS A O 1
ATOM 568 N N . LYS A 1 74 ? 37.841 -2.023 -7.231 1.00 64.38 74 LYS A N 1
ATOM 569 C CA . LYS A 1 74 ? 37.902 -0.954 -6.226 1.00 64.38 74 LYS A CA 1
ATOM 570 C C . LYS A 1 74 ? 37.259 -1.487 -4.946 1.00 64.38 74 LYS A C 1
ATOM 572 O O . LYS A 1 74 ? 36.097 -1.889 -4.955 1.00 64.38 74 LYS A O 1
ATOM 577 N N . LYS A 1 75 ? 38.031 -1.540 -3.857 1.00 64.25 75 LYS A N 1
ATOM 578 C CA . LYS A 1 75 ? 37.532 -1.961 -2.545 1.00 64.25 75 LYS A CA 1
ATOM 579 C C . LYS A 1 75 ? 36.361 -1.052 -2.182 1.00 64.25 75 LYS A C 1
ATOM 581 O O . LYS A 1 75 ? 36.528 0.163 -2.129 1.00 64.25 75 LYS A O 1
ATOM 586 N N . ALA A 1 76 ? 35.186 -1.637 -1.964 1.00 64.75 76 ALA A N 1
ATOM 587 C CA . ALA A 1 76 ? 34.013 -0.894 -1.536 1.00 64.75 76 ALA A CA 1
ATOM 588 C C . ALA A 1 76 ? 34.312 -0.232 -0.186 1.00 64.75 76 ALA A C 1
ATOM 590 O O . ALA A 1 76 ? 34.432 -0.902 0.843 1.00 64.75 76 ALA A O 1
ATOM 591 N N . THR A 1 77 ? 34.466 1.090 -0.191 1.00 66.00 77 THR A N 1
ATOM 592 C CA . THR A 1 77 ? 34.594 1.888 1.023 1.00 66.00 77 THR A CA 1
ATOM 593 C C . THR A 1 77 ? 33.279 1.763 1.783 1.00 66.00 77 THR A C 1
ATOM 595 O O . THR A 1 77 ? 32.264 2.329 1.378 1.00 66.00 77 THR A O 1
ATOM 598 N N . ARG A 1 78 ? 33.264 0.982 2.869 1.00 64.81 78 ARG A N 1
ATOM 599 C CA . ARG A 1 78 ? 32.105 0.894 3.765 1.00 64.81 78 ARG A CA 1
ATOM 600 C C . ARG A 1 78 ? 31.902 2.262 4.410 1.00 64.81 78 ARG A C 1
ATOM 602 O O . ARG A 1 78 ? 32.547 2.584 5.405 1.00 64.81 78 ARG A O 1
ATOM 609 N N . ARG A 1 79 ? 31.017 3.075 3.834 1.00 64.38 79 ARG A N 1
ATOM 610 C CA . ARG A 1 79 ? 30.537 4.298 4.477 1.00 64.38 79 ARG A CA 1
ATOM 611 C C . ARG A 1 79 ? 29.745 3.867 5.708 1.00 64.38 79 ARG A C 1
ATOM 613 O O . ARG A 1 79 ? 28.691 3.251 5.578 1.00 64.38 79 ARG A O 1
ATOM 620 N N . LYS A 1 80 ? 30.258 4.151 6.907 1.00 67.00 80 LYS A N 1
ATOM 621 C CA . LYS A 1 80 ? 29.447 4.079 8.125 1.00 67.00 80 LYS A CA 1
ATOM 622 C C . LYS A 1 80 ? 28.505 5.281 8.112 1.00 67.00 80 LYS A C 1
ATOM 624 O O . LYS A 1 80 ? 28.853 6.346 8.603 1.00 67.00 80 LYS A O 1
ATOM 629 N N . GLY A 1 81 ? 27.343 5.115 7.487 1.00 53.97 81 GLY A N 1
ATOM 630 C CA . GLY A 1 81 ? 26.244 6.066 7.598 1.00 53.97 81 GLY A CA 1
ATOM 631 C C . GLY A 1 81 ? 25.513 5.822 8.911 1.00 53.97 81 GLY A C 1
ATOM 632 O O . GLY A 1 81 ? 24.729 4.885 9.011 1.00 53.97 81 GLY A O 1
ATOM 633 N N . VAL A 1 82 ? 25.801 6.630 9.929 1.00 63.16 82 VAL A N 1
ATOM 634 C CA . VAL A 1 82 ? 24.985 6.714 11.145 1.00 63.16 82 VAL A CA 1
ATOM 635 C C . VAL A 1 82 ? 24.160 7.986 11.042 1.00 63.16 82 VAL A C 1
ATOM 637 O O . VAL A 1 82 ? 24.547 9.009 11.585 1.00 63.16 82 VAL A O 1
ATOM 640 N N . VAL A 1 83 ? 23.041 7.920 10.323 1.00 54.09 83 VAL A N 1
ATOM 641 C CA . VAL A 1 83 ? 21.917 8.857 10.469 1.00 54.09 83 VAL A CA 1
ATOM 642 C C . VAL A 1 83 ? 20.644 8.068 10.138 1.00 54.09 83 VAL A C 1
ATOM 644 O O . VAL A 1 83 ? 20.560 7.502 9.052 1.00 54.09 83 VAL A O 1
ATOM 647 N N . GLY A 1 84 ? 19.690 7.978 11.076 1.00 53.62 84 GLY A N 1
ATOM 648 C CA . GLY A 1 84 ? 18.367 7.367 10.836 1.00 53.62 84 GLY A CA 1
ATOM 649 C C . GLY A 1 84 ? 18.053 6.033 11.535 1.00 53.62 84 GLY A C 1
ATOM 650 O O . GLY A 1 84 ? 17.315 5.229 10.981 1.00 53.62 84 GLY A O 1
ATOM 651 N N . LYS A 1 85 ? 18.563 5.772 12.749 1.00 58.12 85 LYS A N 1
ATOM 652 C CA . LYS A 1 85 ? 18.282 4.525 13.502 1.00 58.12 85 LYS A CA 1
ATOM 653 C C . LYS A 1 85 ? 16.815 4.315 13.928 1.00 58.12 85 LYS A C 1
ATOM 655 O O . LYS A 1 85 ? 16.502 3.228 14.396 1.00 58.12 85 LYS A O 1
ATOM 660 N N . ASN A 1 86 ? 15.936 5.303 13.742 1.00 61.62 86 ASN A N 1
ATOM 661 C CA . ASN A 1 86 ? 14.578 5.282 14.301 1.00 61.62 86 ASN A CA 1
ATOM 662 C C . ASN A 1 86 ? 13.471 5.158 13.240 1.00 61.62 86 ASN A C 1
ATOM 664 O O . ASN A 1 86 ? 12.315 4.969 13.599 1.00 61.62 86 ASN A O 1
ATOM 668 N N . ASN A 1 87 ? 13.799 5.204 11.945 1.00 60.78 87 ASN A N 1
ATOM 669 C CA . ASN A 1 87 ? 12.807 4.987 10.890 1.00 60.78 87 ASN A CA 1
ATOM 670 C C . ASN A 1 87 ? 12.787 3.499 10.539 1.00 60.78 87 ASN A C 1
ATOM 672 O O . ASN A 1 87 ? 13.433 3.063 9.584 1.00 60.78 87 ASN A O 1
ATOM 676 N N . ASN A 1 88 ? 12.085 2.710 11.352 1.00 70.00 88 AS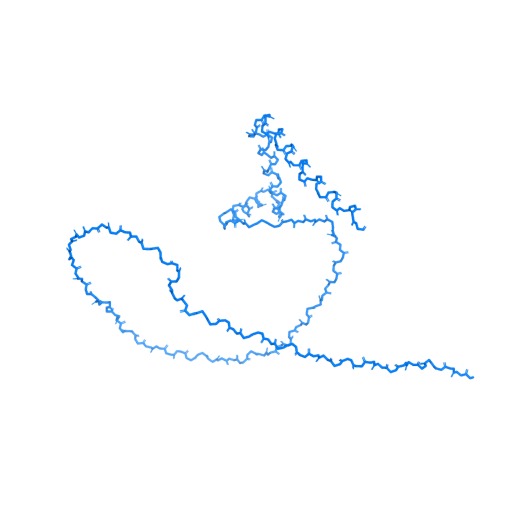N A N 1
ATOM 677 C CA . ASN A 1 88 ? 11.856 1.296 11.075 1.00 70.00 88 ASN A CA 1
ATOM 678 C C . ASN A 1 88 ? 10.874 1.160 9.902 1.00 70.00 88 ASN A C 1
ATOM 680 O O . ASN A 1 88 ? 9.663 1.072 10.092 1.00 70.00 88 ASN A O 1
ATOM 684 N N . VAL A 1 89 ? 11.396 1.187 8.676 1.00 77.81 89 VAL A N 1
ATOM 685 C CA . VAL A 1 89 ? 10.600 0.935 7.474 1.00 77.81 89 VAL A CA 1
ATOM 686 C C . VAL A 1 89 ? 10.547 -0.571 7.246 1.00 77.81 89 VAL A C 1
ATOM 688 O O . VAL A 1 89 ? 11.568 -1.209 6.979 1.00 77.81 89 VAL A O 1
ATOM 691 N N . LYS A 1 90 ? 9.346 -1.145 7.340 1.00 85.56 90 LYS A N 1
ATOM 692 C CA . LYS A 1 90 ? 9.100 -2.546 6.983 1.00 85.56 90 LYS A CA 1
ATOM 693 C C . LYS A 1 90 ? 8.924 -2.673 5.469 1.00 85.56 90 LYS A C 1
ATOM 695 O O . LYS A 1 90 ? 8.422 -1.766 4.813 1.00 85.56 90 LYS A O 1
ATOM 700 N N . SER A 1 91 ? 9.350 -3.807 4.915 1.00 88.62 91 SER A N 1
ATOM 701 C CA . SER A 1 91 ? 9.158 -4.124 3.495 1.00 88.62 91 SER A CA 1
ATOM 702 C C . SER A 1 91 ? 8.014 -5.119 3.325 1.00 88.62 91 SER A C 1
ATOM 704 O O . SER A 1 91 ? 7.882 -6.059 4.107 1.00 88.62 91 SER A O 1
ATOM 706 N N . ILE A 1 92 ? 7.191 -4.902 2.300 1.00 90.06 92 ILE A N 1
ATOM 707 C CA . ILE A 1 92 ? 6.075 -5.774 1.927 1.00 90.06 92 ILE A CA 1
ATOM 708 C C . ILE A 1 92 ? 6.364 -6.304 0.524 1.00 90.06 92 ILE A C 1
ATOM 710 O O . ILE A 1 92 ? 6.756 -5.544 -0.363 1.00 90.06 92 ILE A O 1
ATOM 714 N N . LYS A 1 93 ? 6.206 -7.615 0.318 1.00 95.62 93 LYS A N 1
ATOM 715 C CA . LYS A 1 93 ? 6.315 -8.219 -1.015 1.00 95.62 93 LYS A CA 1
ATOM 716 C C . LYS A 1 93 ? 4.994 -8.036 -1.750 1.00 95.62 93 LYS A C 1
ATOM 718 O O . LYS A 1 93 ? 3.948 -8.391 -1.217 1.00 95.62 93 LYS A O 1
ATOM 723 N N . LEU A 1 94 ? 5.063 -7.522 -2.972 1.00 94.06 94 LEU A N 1
ATOM 724 C CA . LEU A 1 94 ? 3.903 -7.275 -3.822 1.00 94.06 94 LEU A CA 1
ATOM 725 C C . LEU A 1 94 ? 4.049 -8.032 -5.150 1.00 94.06 94 LEU A C 1
ATOM 727 O O . LEU A 1 94 ? 5.173 -8.183 -5.637 1.00 94.06 94 LEU A O 1
ATOM 731 N N . PRO A 1 95 ? 2.941 -8.489 -5.760 1.00 97.75 95 PRO A N 1
ATOM 732 C CA . PRO A 1 95 ? 2.932 -8.933 -7.149 1.00 97.75 95 PRO A CA 1
ATOM 733 C C . PRO A 1 95 ? 3.463 -7.849 -8.097 1.00 97.75 95 PRO A C 1
ATOM 735 O O . PRO A 1 95 ? 3.279 -6.654 -7.855 1.00 97.75 95 PRO A O 1
ATOM 738 N N . ASN A 1 96 ? 4.078 -8.270 -9.208 1.00 96.56 96 ASN A N 1
ATOM 739 C CA . ASN A 1 96 ? 4.712 -7.352 -10.160 1.00 96.56 96 ASN A CA 1
ATOM 740 C C . ASN A 1 96 ? 3.727 -6.313 -10.726 1.00 96.56 96 ASN A C 1
ATOM 742 O O . ASN A 1 96 ? 4.064 -5.139 -10.811 1.00 96.56 96 ASN A O 1
ATOM 746 N N . ASP A 1 97 ? 2.493 -6.725 -11.028 1.00 97.44 97 ASP A N 1
ATOM 747 C CA . ASP A 1 97 ? 1.445 -5.828 -11.535 1.00 97.44 97 ASP A CA 1
ATOM 748 C C . ASP A 1 97 ? 1.172 -4.647 -10.581 1.00 97.44 97 ASP A C 1
ATOM 750 O O . ASP A 1 97 ? 1.179 -3.487 -10.993 1.00 97.44 97 ASP A O 1
ATOM 754 N N . LEU A 1 98 ? 1.036 -4.914 -9.275 1.00 95.69 98 LEU A N 1
ATOM 755 C CA . LEU A 1 98 ? 0.848 -3.858 -8.274 1.00 95.69 98 LEU A CA 1
ATOM 756 C C . LEU A 1 98 ? 2.087 -2.970 -8.146 1.00 95.69 98 LEU A C 1
ATOM 758 O O . LEU A 1 98 ? 1.958 -1.753 -8.038 1.00 95.69 98 LEU A O 1
ATOM 762 N N . HIS A 1 99 ? 3.286 -3.553 -8.203 1.00 94.44 99 HIS A N 1
ATOM 763 C CA . HIS A 1 99 ? 4.526 -2.782 -8.154 1.00 94.44 99 HIS A CA 1
ATOM 764 C C . HIS A 1 99 ? 4.634 -1.805 -9.338 1.00 94.44 99 HIS A C 1
ATOM 766 O O . HIS A 1 99 ? 5.005 -0.644 -9.156 1.00 94.44 99 HIS A O 1
ATOM 772 N N . THR A 1 100 ? 4.261 -2.238 -10.546 1.00 95.38 100 THR A N 1
ATOM 773 C CA . THR A 1 100 ? 4.216 -1.371 -11.731 1.00 95.38 100 THR A CA 1
ATOM 774 C C . THR A 1 100 ? 3.164 -0.273 -11.588 1.00 95.38 100 THR A C 1
ATOM 776 O O . THR A 1 100 ? 3.478 0.889 -11.846 1.00 95.38 100 THR A O 1
ATOM 779 N N . LYS A 1 101 ? 1.950 -0.602 -11.125 1.00 95.31 101 LYS A N 1
ATOM 780 C CA . LYS A 1 101 ? 0.876 0.380 -10.891 1.00 95.31 101 LYS A CA 1
ATOM 781 C C . LYS A 1 101 ? 1.285 1.453 -9.882 1.00 95.31 101 LYS A C 1
ATOM 783 O O . LYS A 1 101 ? 1.120 2.636 -10.162 1.00 95.31 101 LYS A O 1
ATOM 788 N N . ILE A 1 102 ? 1.895 1.060 -8.764 1.00 94.88 102 ILE A N 1
ATOM 789 C CA . ILE A 1 102 ? 2.415 1.997 -7.757 1.00 94.88 102 ILE A CA 1
ATOM 790 C C . ILE A 1 102 ? 3.531 2.870 -8.348 1.00 94.88 102 ILE A C 1
ATOM 792 O O . ILE A 1 102 ? 3.573 4.072 -8.098 1.00 94.88 102 ILE A O 1
ATOM 796 N N . GLY A 1 103 ? 4.414 2.294 -9.170 1.00 93.19 103 GLY A N 1
ATOM 797 C CA . GLY A 1 103 ? 5.467 3.048 -9.852 1.00 93.19 103 GLY A CA 1
ATOM 798 C C . GLY A 1 103 ? 4.931 4.078 -10.852 1.00 93.19 103 GLY A C 1
ATOM 799 O O . GLY A 1 103 ? 5.494 5.164 -10.973 1.00 93.19 103 GLY A O 1
ATOM 800 N N . ILE A 1 104 ? 3.843 3.762 -11.557 1.00 94.81 104 ILE A N 1
ATOM 801 C CA . ILE A 1 104 ? 3.144 4.704 -12.440 1.00 94.81 104 ILE A CA 1
ATOM 802 C C . ILE A 1 104 ? 2.469 5.801 -11.611 1.00 94.81 104 ILE A C 1
ATOM 804 O O . ILE A 1 104 ? 2.635 6.978 -11.918 1.00 94.81 104 ILE A O 1
ATOM 808 N N . LEU A 1 105 ? 1.774 5.431 -10.534 1.00 94.38 105 LEU A N 1
ATOM 809 C CA . LEU A 1 105 ? 1.094 6.370 -9.643 1.00 94.38 105 LEU A CA 1
ATOM 810 C C . LEU A 1 105 ? 2.066 7.379 -9.013 1.00 94.38 105 LEU A C 1
ATOM 812 O O . LEU A 1 105 ? 1.768 8.570 -8.974 1.00 94.38 105 LEU A O 1
ATOM 816 N N . GLY A 1 106 ? 3.261 6.934 -8.615 1.00 94.19 106 GLY A N 1
ATOM 817 C CA . GLY A 1 106 ? 4.303 7.819 -8.088 1.00 94.19 106 GLY A CA 1
ATOM 818 C C . GLY A 1 106 ? 4.716 8.930 -9.056 1.00 94.19 106 GLY A C 1
ATOM 819 O O . GLY A 1 106 ? 5.006 10.039 -8.619 1.00 94.19 106 GLY A O 1
ATOM 820 N N . LYS A 1 107 ? 4.662 8.679 -10.372 1.00 93.38 107 LYS A N 1
ATOM 821 C CA . LYS A 1 107 ? 4.928 9.706 -11.394 1.00 93.38 107 LYS A CA 1
ATOM 822 C C . LYS A 1 107 ? 3.807 10.736 -11.518 1.00 93.38 107 LYS A C 1
ATOM 824 O O . LYS A 1 107 ? 4.080 11.844 -11.947 1.00 93.38 107 LYS A O 1
ATOM 829 N N . PHE A 1 108 ? 2.567 10.370 -11.195 1.00 93.31 108 PHE A N 1
ATOM 830 C CA . PHE A 1 108 ? 1.423 11.288 -11.234 1.00 93.31 108 PHE A CA 1
ATOM 831 C C . PHE A 1 108 ? 1.297 12.122 -9.959 1.00 93.31 108 PHE A C 1
ATOM 833 O O . PHE A 1 108 ? 0.813 13.246 -10.009 1.00 93.31 108 PHE A O 1
ATOM 840 N N . MET A 1 109 ? 1.714 11.569 -8.820 1.00 90.69 109 MET A N 1
ATOM 841 C CA . MET A 1 109 ? 1.663 12.241 -7.518 1.00 90.69 109 MET A CA 1
ATOM 842 C C . MET A 1 109 ? 2.933 13.045 -7.198 1.00 90.69 109 MET A C 1
ATOM 844 O O . MET A 1 109 ? 3.024 13.604 -6.108 1.00 90.69 109 MET A O 1
ATOM 848 N N . ASP A 1 110 ? 3.920 13.058 -8.103 1.00 92.06 110 ASP A N 1
ATOM 849 C CA . ASP A 1 110 ? 5.270 13.607 -7.898 1.00 92.06 110 ASP A CA 1
ATOM 850 C C . ASP A 1 110 ? 5.989 13.045 -6.651 1.00 92.06 110 ASP A C 1
ATOM 852 O O . ASP A 1 110 ? 6.871 13.674 -6.056 1.00 92.06 110 ASP A O 1
ATOM 856 N N . GLU A 1 111 ? 5.646 11.816 -6.251 1.00 89.81 111 GLU A N 1
ATOM 857 C CA . GLU A 1 111 ? 6.205 11.146 -5.079 1.00 89.81 111 GLU A CA 1
ATOM 858 C C . GLU A 1 111 ? 7.102 9.974 -5.463 1.00 89.81 111 GLU A C 1
ATOM 860 O O . GLU A 1 111 ? 6.669 8.948 -5.979 1.00 89.81 111 GLU A O 1
ATOM 865 N N . ASN A 1 112 ? 8.380 10.082 -5.098 1.00 89.19 112 ASN A N 1
ATOM 866 C CA . ASN A 1 112 ? 9.360 9.018 -5.341 1.00 89.19 112 ASN A CA 1
ATOM 867 C C . ASN A 1 112 ? 9.378 7.938 -4.246 1.00 89.19 112 ASN A C 1
ATOM 869 O O . ASN A 1 112 ? 10.054 6.918 -4.380 1.00 89.19 112 ASN A O 1
ATOM 873 N N . LYS A 1 113 ? 8.693 8.169 -3.123 1.00 90.56 113 LYS A N 1
ATOM 874 C CA . LYS A 1 113 ? 8.735 7.299 -1.944 1.00 90.56 113 LYS A CA 1
ATOM 875 C C . LYS A 1 113 ? 7.492 6.423 -1.906 1.00 90.56 113 LYS A C 1
ATOM 877 O O . LYS A 1 113 ? 6.422 6.890 -1.545 1.00 90.56 113 LYS A O 1
ATOM 882 N N . THR A 1 114 ? 7.661 5.131 -2.180 1.00 91.06 114 THR A N 1
ATOM 883 C CA . THR A 1 114 ? 6.566 4.147 -2.185 1.00 91.06 114 THR A CA 1
ATOM 884 C C . THR A 1 114 ? 5.730 4.156 -0.905 1.00 91.06 114 THR A C 1
ATOM 886 O O . THR A 1 114 ? 4.514 4.047 -0.974 1.00 91.06 114 THR A O 1
ATOM 889 N N . TYR A 1 115 ? 6.360 4.325 0.261 1.00 91.88 115 TYR A N 1
ATOM 890 C CA . TYR A 1 115 ? 5.635 4.362 1.532 1.00 91.88 115 TYR A CA 1
ATOM 891 C C . TYR A 1 115 ? 4.728 5.596 1.673 1.00 91.88 115 TYR A C 1
ATOM 893 O O . TYR A 1 115 ? 3.706 5.507 2.339 1.00 91.88 115 TYR A O 1
ATOM 901 N N . ALA A 1 116 ? 5.079 6.727 1.049 1.00 93.00 116 ALA A N 1
ATOM 902 C CA . ALA A 1 116 ? 4.264 7.942 1.077 1.00 93.00 116 ALA A CA 1
ATOM 903 C C . ALA A 1 116 ? 3.023 7.780 0.189 1.00 93.00 116 ALA A C 1
ATOM 905 O O . ALA A 1 116 ? 1.914 8.058 0.636 1.00 93.00 116 ALA A O 1
ATOM 906 N N . ILE A 1 117 ? 3.209 7.190 -0.998 1.00 94.19 117 ILE A N 1
ATOM 907 C CA . ILE A 1 117 ? 2.112 6.839 -1.907 1.00 94.19 117 ILE A CA 1
ATOM 908 C C . ILE A 1 117 ? 1.131 5.898 -1.203 1.00 94.19 117 ILE A C 1
ATOM 910 O O . ILE A 1 117 ? -0.071 6.132 -1.217 1.00 94.19 117 ILE A O 1
ATOM 914 N N . ILE A 1 118 ? 1.644 4.841 -0.562 1.00 94.25 118 ILE A N 1
ATOM 915 C CA . ILE A 1 118 ? 0.805 3.879 0.164 1.00 94.25 118 ILE A CA 1
ATOM 916 C C . ILE A 1 118 ? 0.082 4.560 1.330 1.00 94.25 118 ILE A C 1
ATOM 918 O O . ILE A 1 118 ? -1.106 4.318 1.487 1.00 94.25 118 ILE A O 1
ATOM 922 N N . SER A 1 119 ? 0.754 5.428 2.099 1.00 93.19 119 SER A N 1
ATOM 923 C CA . SER A 1 119 ? 0.112 6.190 3.184 1.00 93.19 119 SER A CA 1
ATOM 924 C C . SER A 1 119 ? -1.079 6.985 2.660 1.00 93.19 119 SER A C 1
ATOM 926 O O . SER A 1 119 ? -2.185 6.796 3.138 1.00 93.19 119 SER A O 1
ATOM 928 N N . LYS A 1 120 ? -0.887 7.771 1.595 1.00 94.12 120 LYS A N 1
ATOM 929 C CA . LYS A 1 120 ? -1.966 8.568 0.998 1.00 94.12 120 LYS A CA 1
ATOM 930 C C . LYS A 1 120 ? -3.126 7.723 0.480 1.00 94.12 120 LYS A C 1
ATOM 932 O O . LYS A 1 120 ? -4.269 8.153 0.564 1.00 94.12 120 LYS A O 1
ATOM 937 N N . LEU A 1 121 ? -2.841 6.547 -0.083 1.00 94.19 121 LEU A N 1
ATOM 938 C CA . LEU A 1 121 ? -3.885 5.623 -0.532 1.00 94.19 121 LEU A CA 1
ATOM 939 C C . LEU A 1 121 ? -4.695 5.070 0.642 1.00 94.19 121 LEU A C 1
ATOM 941 O O . LEU A 1 121 ? -5.911 4.949 0.523 1.00 94.19 121 LEU A O 1
ATOM 945 N N . VAL A 1 122 ? -4.029 4.742 1.751 1.00 94.31 122 VAL A N 1
ATOM 946 C CA . VAL A 1 122 ? -4.696 4.292 2.978 1.00 94.31 122 VAL A CA 1
ATOM 947 C C . VAL A 1 122 ? -5.543 5.423 3.552 1.00 94.31 122 VAL A C 1
ATOM 949 O O . VAL A 1 122 ? -6.740 5.222 3.723 1.00 94.31 122 VAL A O 1
ATOM 952 N N . ASP A 1 123 ? -4.972 6.616 3.728 1.00 94.81 123 ASP A N 1
ATOM 953 C CA . ASP A 1 123 ? -5.675 7.787 4.267 1.00 94.81 123 ASP A CA 1
ATOM 954 C C . ASP A 1 123 ? -6.921 8.121 3.422 1.00 94.81 123 ASP A C 1
ATOM 956 O O . ASP A 1 123 ? -8.021 8.293 3.944 1.00 94.81 123 ASP A O 1
ATOM 960 N N . TYR A 1 124 ? -6.784 8.115 2.090 1.00 95.88 124 TYR A N 1
ATOM 961 C CA . TYR A 1 124 ? -7.902 8.346 1.174 1.00 95.88 124 TYR A CA 1
ATOM 962 C C . TYR A 1 124 ? -9.004 7.287 1.308 1.00 95.88 124 TYR A C 1
ATOM 964 O O . TYR A 1 124 ? -10.190 7.629 1.324 1.00 95.88 124 TYR A O 1
ATOM 972 N N . TYR A 1 125 ? -8.632 6.008 1.388 1.00 96.06 125 TYR A N 1
ATOM 973 C CA . TYR A 1 125 ? -9.589 4.911 1.523 1.00 96.06 125 TYR A CA 1
ATOM 974 C C . TYR A 1 125 ? -10.310 4.965 2.874 1.00 96.06 125 TYR A C 1
ATOM 976 O O . TYR A 1 125 ? -11.527 4.781 2.941 1.00 96.06 125 TYR A O 1
ATOM 984 N N . GLU A 1 126 ? -9.575 5.273 3.943 1.00 94.19 126 GLU A N 1
ATOM 985 C CA . GLU A 1 126 ? -10.146 5.434 5.272 1.00 94.19 126 GLU A CA 1
ATOM 986 C C . GLU A 1 126 ? -11.156 6.572 5.302 1.00 94.19 126 GLU A C 1
ATOM 988 O O . GLU A 1 126 ? -12.276 6.364 5.757 1.00 94.19 126 GLU A O 1
ATOM 993 N N . GLU A 1 127 ? -10.824 7.745 4.769 1.00 93.56 127 GLU A N 1
ATOM 994 C CA . GLU A 1 127 ? -11.716 8.903 4.810 1.00 93.56 127 GLU A CA 1
ATOM 995 C C . GLU A 1 127 ? -12.988 8.709 3.973 1.00 93.56 127 GLU A C 1
ATOM 997 O O . GLU A 1 127 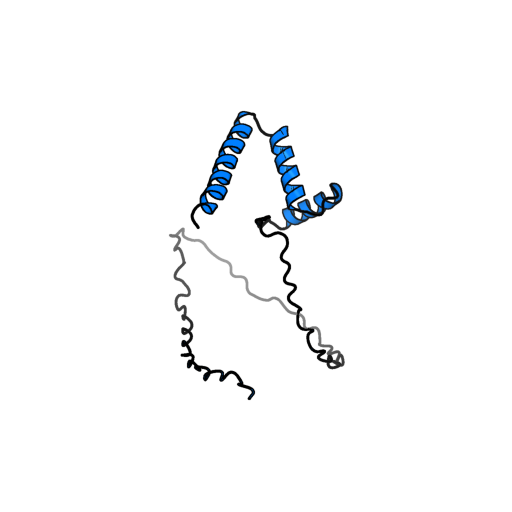? -14.081 9.029 4.460 1.00 93.56 127 GLU A O 1
ATOM 1002 N N . ASN A 1 128 ? -12.856 8.160 2.759 1.00 95.25 128 ASN A N 1
ATOM 1003 C CA . ASN A 1 128 ? -13.909 8.198 1.740 1.00 95.25 128 ASN A CA 1
ATOM 1004 C C . ASN A 1 128 ? -14.720 6.902 1.604 1.00 95.25 128 ASN A C 1
ATOM 1006 O O . ASN A 1 128 ? -15.903 6.973 1.270 1.00 95.25 128 ASN A O 1
ATOM 1010 N N . GLU A 1 129 ? -14.119 5.732 1.834 1.00 94.38 129 GLU A N 1
ATOM 1011 C CA . GLU A 1 129 ? -14.769 4.443 1.538 1.00 94.38 129 GLU A CA 1
ATOM 1012 C C . GLU A 1 129 ? -15.232 3.690 2.790 1.00 94.38 129 GLU A C 1
ATOM 1014 O O . GLU A 1 129 ? -16.145 2.863 2.717 1.00 94.38 129 GLU A O 1
ATOM 1019 N N . LEU A 1 130 ? -14.648 3.975 3.958 1.00 94.44 130 LEU A N 1
ATOM 1020 C CA . LEU A 1 130 ? -15.000 3.271 5.187 1.00 94.44 130 LEU A CA 1
ATOM 1021 C C . LEU A 1 130 ? -16.213 3.862 5.905 1.00 94.44 130 LEU A C 1
ATOM 1023 O O . LEU A 1 130 ? -16.324 5.069 6.134 1.00 94.44 130 LEU A O 1
ATOM 1027 N N . THR A 1 131 ? -17.075 2.963 6.381 1.00 96.00 131 THR A N 1
ATOM 1028 C CA . THR A 1 131 ? -18.145 3.303 7.328 1.00 96.00 131 THR A CA 1
ATOM 1029 C C . THR A 1 131 ? -17.576 3.666 8.700 1.00 96.00 131 THR A C 1
ATOM 1031 O O . THR A 1 131 ? -16.531 3.154 9.105 1.00 96.00 131 THR A O 1
ATOM 1034 N N . ASP A 1 132 ? -18.310 4.460 9.482 1.00 94.88 132 ASP A N 1
ATOM 1035 C CA . ASP A 1 132 ? -17.903 4.864 10.839 1.00 94.88 132 ASP A CA 1
ATOM 1036 C C . ASP A 1 132 ? -17.572 3.673 11.746 1.00 94.88 132 ASP A C 1
ATOM 1038 O O . ASP A 1 132 ? -16.670 3.731 12.583 1.00 94.88 132 ASP A O 1
ATOM 1042 N N . ARG A 1 133 ? -18.286 2.554 11.566 1.00 95.94 133 ARG A N 1
ATOM 1043 C CA . ARG A 1 133 ? -18.009 1.315 12.297 1.00 95.94 133 ARG A CA 1
ATOM 1044 C C . ARG A 1 133 ? -16.651 0.724 11.915 1.00 95.94 133 ARG A C 1
ATOM 1046 O O . ARG A 1 133 ? -15.924 0.292 12.803 1.00 95.94 133 ARG A O 1
ATOM 1053 N N . GLN A 1 134 ? -16.325 0.680 10.625 1.00 95.19 134 GLN A N 1
ATOM 1054 C CA . GLN A 1 134 ? -15.051 0.144 10.139 1.00 95.19 134 GLN A CA 1
ATOM 1055 C C . GLN A 1 134 ? -13.880 1.055 10.516 1.00 95.19 134 GLN A C 1
ATOM 1057 O O . GLN A 1 134 ? -12.849 0.546 10.944 1.00 95.19 134 GLN A O 1
ATOM 1062 N N . LYS A 1 135 ? -14.063 2.381 10.455 1.00 94.69 135 LYS A N 1
ATOM 1063 C CA . LYS A 1 135 ? -13.076 3.367 10.926 1.00 94.69 135 LYS A CA 1
ATOM 1064 C C . LYS A 1 135 ? -12.672 3.101 12.378 1.00 94.69 135 LYS A C 1
ATOM 1066 O O . LYS A 1 135 ? -11.496 2.899 12.658 1.00 94.69 135 LYS A O 1
ATOM 1071 N N . LYS A 1 136 ? -13.657 2.956 13.275 1.00 95.00 136 LYS A N 1
ATOM 1072 C CA . LYS A 1 136 ? -13.405 2.605 14.686 1.00 95.00 136 LYS A CA 1
ATOM 1073 C C . LYS A 1 136 ? -12.685 1.268 14.852 1.00 95.00 136 LYS A C 1
ATOM 1075 O O . LYS A 1 136 ? -11.854 1.119 15.736 1.00 95.00 136 LYS A O 1
ATOM 1080 N N . GLN A 1 137 ? -13.002 0.269 14.026 1.00 93.94 137 GLN A N 1
ATOM 1081 C CA . GLN A 1 137 ? -12.309 -1.022 14.086 1.00 93.94 137 GLN A CA 1
ATOM 1082 C C . GLN A 1 137 ? -10.831 -0.898 13.711 1.00 93.94 137 GLN A C 1
ATOM 1084 O O . GLN A 1 137 ? -9.995 -1.506 14.375 1.00 93.94 137 GLN A O 1
ATOM 1089 N N . ILE A 1 138 ? -10.511 -0.117 12.678 1.00 93.38 138 ILE A N 1
ATOM 1090 C CA . ILE A 1 138 ? -9.122 0.143 12.287 1.00 93.38 138 ILE A CA 1
ATOM 1091 C C . ILE A 1 138 ? -8.386 0.896 13.393 1.00 93.38 138 ILE A C 1
ATOM 1093 O O . ILE A 1 138 ? -7.286 0.489 13.760 1.00 93.38 138 ILE A O 1
ATOM 1097 N N . GLU A 1 139 ? -9.003 1.922 13.975 1.00 92.75 139 GLU A N 1
ATOM 1098 C CA . GLU A 1 139 ? -8.456 2.663 15.118 1.00 92.75 139 GLU A CA 1
ATOM 1099 C C . GLU A 1 139 ? -8.072 1.708 16.263 1.00 92.75 139 GLU A C 1
ATOM 1101 O O . GLU A 1 139 ? -6.899 1.615 16.618 1.00 92.75 139 GLU A O 1
ATOM 1106 N N . TYR A 1 140 ? -8.995 0.856 16.721 1.00 94.00 140 TYR A N 1
ATOM 1107 C CA . TYR A 1 140 ? -8.694 -0.120 17.777 1.00 94.00 140 TYR A CA 1
ATOM 1108 C C . TYR A 1 140 ? -7.587 -1.121 17.405 1.00 94.00 140 TYR A C 1
ATOM 1110 O O . TYR A 1 140 ? -6.759 -1.482 18.243 1.00 94.00 140 TYR A O 1
ATOM 1118 N N . MET A 1 141 ? -7.551 -1.600 16.157 1.00 91.00 141 MET A N 1
ATOM 1119 C CA . MET A 1 141 ? -6.512 -2.535 15.708 1.00 91.00 141 MET A CA 1
ATOM 1120 C C . MET A 1 141 ? -5.134 -1.870 15.610 1.00 91.00 141 MET A C 1
ATOM 1122 O O . MET A 1 141 ? -4.120 -2.503 15.911 1.00 91.00 141 MET A O 1
ATOM 1126 N N . THR A 1 142 ? -5.084 -0.613 15.170 1.00 90.81 142 THR A N 1
ATOM 1127 C CA . THR A 1 142 ? -3.833 0.144 15.039 1.00 90.81 142 THR A CA 1
ATOM 1128 C C . THR A 1 142 ? -3.268 0.544 16.396 1.00 90.81 142 THR A C 1
ATOM 1130 O O . THR A 1 142 ? -2.064 0.386 16.603 1.00 90.81 142 THR A O 1
ATOM 1133 N N . GLU A 1 143 ? -4.110 0.971 17.339 1.00 89.69 143 GLU A N 1
ATOM 1134 C CA . GLU A 1 143 ? -3.715 1.238 18.728 1.00 89.69 143 GLU A CA 1
ATOM 1135 C C . GLU A 1 143 ? -3.054 0.010 19.362 1.00 89.69 143 GLU A C 1
ATOM 1137 O O . GLU A 1 143 ? -1.910 0.089 19.815 1.00 89.69 143 GLU A O 1
ATOM 1142 N N . PHE A 1 144 ? -3.708 -1.153 19.273 1.00 90.31 144 PHE A N 1
ATOM 1143 C CA . PHE A 1 144 ? -3.192 -2.413 19.813 1.00 90.31 144 PHE A CA 1
ATOM 1144 C C . PHE A 1 144 ? -1.797 -2.772 19.266 1.00 90.31 144 PHE A C 1
ATOM 1146 O O . PHE A 1 144 ? -0.886 -3.116 20.019 1.00 90.31 144 PHE A O 1
ATOM 1153 N N . LEU A 1 145 ? -1.590 -2.646 17.951 1.00 85.38 145 LEU A N 1
ATOM 1154 C CA . LEU A 1 145 ? -0.299 -2.950 17.316 1.00 85.38 145 LEU A CA 1
ATOM 1155 C C . LEU A 1 145 ? 0.813 -1.958 17.699 1.00 85.38 145 LEU A C 1
ATOM 1157 O O . LEU A 1 145 ? 1.998 -2.312 17.671 1.00 85.38 145 LEU A O 1
ATOM 1161 N N . ASN A 1 146 ? 0.451 -0.716 18.022 1.00 82.00 146 ASN A N 1
ATOM 1162 C CA . ASN A 1 146 ? 1.404 0.320 18.406 1.00 82.00 146 ASN A CA 1
ATOM 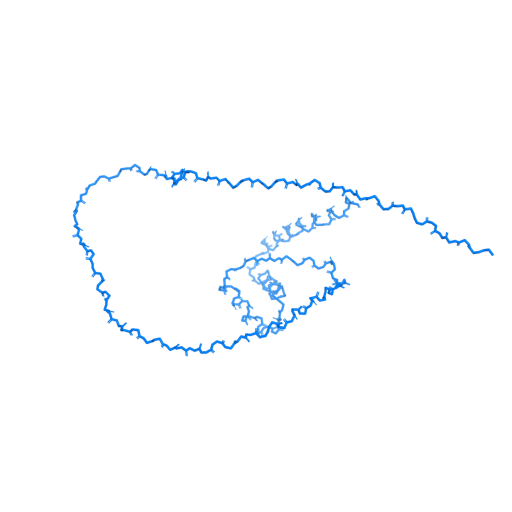1163 C C . ASN A 1 146 ? 1.853 0.170 19.869 1.00 82.00 146 ASN A C 1
ATOM 1165 O O . ASN A 1 146 ? 3.042 0.363 20.146 1.00 82.00 146 ASN A O 1
ATOM 1169 N N . GLU A 1 147 ? 0.970 -0.245 20.780 1.00 73.88 147 GLU A N 1
ATOM 1170 C CA . GLU A 1 147 ? 1.294 -0.473 22.201 1.00 73.88 147 GLU A CA 1
ATOM 1171 C C . GLU A 1 147 ? 2.376 -1.550 22.410 1.00 73.88 147 GLU A C 1
ATOM 1173 O O . GLU A 1 147 ? 3.305 -1.377 23.212 1.00 73.88 147 GLU A O 1
ATOM 1178 N N . ASP A 1 148 ? 2.331 -2.636 21.634 1.00 63.81 148 ASP A N 1
ATOM 1179 C CA . ASP A 1 148 ? 3.348 -3.698 21.672 1.00 63.81 148 ASP A CA 1
ATOM 1180 C C . ASP A 1 148 ? 4.748 -3.175 21.307 1.00 63.81 148 ASP A C 1
ATOM 1182 O O . ASP A 1 148 ? 5.775 -3.601 21.855 1.00 63.81 148 ASP A O 1
ATOM 118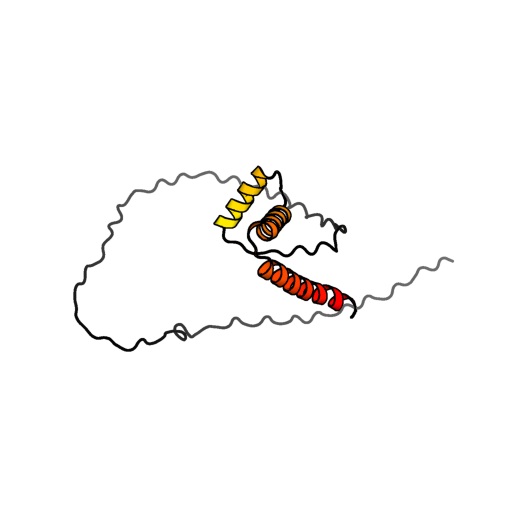6 N N . SER A 1 149 ? 4.807 -2.206 20.391 1.00 62.75 149 SER A N 1
ATOM 1187 C CA . SER A 1 149 ? 6.069 -1.620 19.944 1.00 62.75 149 SER A CA 1
ATOM 1188 C C . SER A 1 149 ? 6.715 -0.742 21.021 1.00 62.75 149 SER A C 1
ATOM 1190 O O . SER A 1 149 ? 7.939 -0.777 21.179 1.00 62.75 149 SER A O 1
ATOM 1192 N N . THR A 1 150 ? 5.916 -0.029 21.821 1.00 58.44 150 THR A N 1
ATOM 1193 C CA . THR A 1 150 ? 6.399 0.840 22.904 1.00 58.44 150 THR A CA 1
ATOM 1194 C C . THR A 1 150 ? 6.791 0.058 24.155 1.00 58.44 150 THR A C 1
ATOM 1196 O O . THR A 1 150 ? 7.811 0.368 24.774 1.00 58.44 150 THR A O 1
ATOM 1199 N N . ASN A 1 151 ? 6.058 -1.007 24.492 1.00 55.16 151 ASN A N 1
ATOM 1200 C CA . ASN A 1 151 ? 6.321 -1.808 25.694 1.00 55.16 151 ASN A CA 1
ATOM 1201 C C . ASN A 1 151 ? 7.578 -2.689 25.569 1.00 55.16 151 ASN A C 1
ATOM 1203 O O . ASN A 1 151 ? 8.275 -2.931 26.557 1.00 55.16 151 ASN A O 1
ATOM 1207 N N . SER A 1 152 ? 7.946 -3.102 24.351 1.00 52.94 152 SER A N 1
ATOM 1208 C CA . SER A 1 152 ? 9.178 -3.871 24.102 1.00 52.94 152 SER A CA 1
ATOM 1209 C C . SER A 1 152 ? 10.483 -3.085 24.335 1.00 52.94 152 SER A C 1
ATOM 1211 O O . SER A 1 152 ? 11.554 -3.687 24.450 1.00 52.94 152 SER A O 1
ATOM 1213 N N . ASN A 1 153 ? 10.415 -1.752 24.432 1.00 50.75 153 ASN A N 1
ATOM 1214 C CA . ASN A 1 153 ? 11.581 -0.878 24.593 1.00 50.75 153 ASN A CA 1
ATOM 1215 C C . ASN A 1 153 ? 11.906 -0.547 26.066 1.00 50.75 153 ASN A C 1
ATOM 1217 O O . ASN A 1 153 ? 12.892 0.131 26.333 1.00 50.75 153 ASN A O 1
ATOM 1221 N N . ILE A 1 154 ? 11.096 -1.024 27.021 1.00 52.19 154 ILE A N 1
ATOM 1222 C CA . ILE A 1 154 ? 11.248 -0.739 28.464 1.00 52.19 154 ILE A CA 1
ATOM 1223 C C . ILE A 1 154 ? 11.974 -1.883 29.212 1.00 52.19 154 ILE A C 1
ATOM 1225 O O . ILE A 1 154 ? 12.377 -1.717 30.358 1.00 52.19 154 ILE A O 1
ATOM 1229 N N . GLN A 1 155 ? 12.217 -3.037 28.574 1.00 45.03 155 GLN A N 1
ATOM 1230 C CA . GLN A 1 155 ? 12.833 -4.216 29.216 1.00 45.03 155 GLN A CA 1
ATOM 1231 C C . GLN A 1 155 ? 14.319 -4.465 28.865 1.00 45.03 155 GLN A C 1
ATOM 1233 O O . GLN A 1 155 ? 14.753 -5.618 28.840 1.00 45.03 155 GLN A O 1
ATOM 1238 N N . LYS A 1 156 ? 15.128 -3.434 28.586 1.00 36.38 156 LYS A N 1
ATOM 1239 C CA . LYS A 1 156 ? 16.583 -3.604 28.384 1.00 36.38 156 LYS A CA 1
ATOM 1240 C C . LYS A 1 156 ? 17.424 -2.614 29.166 1.00 36.38 156 LYS A C 1
ATOM 1242 O O . LYS A 1 156 ? 17.074 -1.418 29.154 1.00 36.38 156 LYS A O 1
#

Sequence (156 aa):
MSESPKKGPLIKRKTKSMERPSPVVVTSNNDFKFSNPSVPTSPTEEIEVAQKSTDVPIEKTETDIKPVENKPKKKATRRKGVVGKNNNVKSIKLPNDLHTKIGILGKFMDENKTYAIISKLVDYYEENELTDRQKKQIEYMTEFLNEDSTNSNIQK

Radius of gyration: 33.15 Å; chains: 1; bounding box: 84×62×74 Å

Foldseek 3Di:
DDDDDDDDDDDDDDDDDDDDDDDDDDPDPDPDDDDDDDDDDDYDDDDDDDDDDDDDDDDDDDDDDDDDPCDPDDPPDPPPDPDDPPPPDDDDDDDPVVVVVLVVVCVVVVHPDSVVSVVVVVVVCLVPPDDPVVNVVVVVVVVVVVVVVVVVVPPD

Secondary structure (DSSP, 8-state):
------PPPP-------PPPPPPP----S-TT--------------------------------------------------S-TT---------HHHHHHHHHHHHHTT---HHHHHHHHHHHHHHHH--HHHHHHHHHHHHHHHHHHHHTTS--

pLDDT: mean 71.94, std 18.96, range [33.56, 97.75]